Protein AF-A0A5A5REI0-F1 (afdb_monomer)

Radius of gyration: 15.06 Å; Cα contacts (8 Å, |Δi|>4): 175; chains: 1; bounding box: 38×16×43 Å

Mean predicted aligned error: 6.27 Å

Nearest PDB structures (foldseek):
  2ce6-assembly1_A  TM=5.595E-01  e=2.189E+00  Helix pomatia
  4q56-assembly1_A  TM=5.580E-01  e=3.009E+00  Cornu aspersum
  2ccv-assembly1_A  TM=5.425E-01  e=2.853E+00  Helix pomatia
  5x4a-assembly1_D  TM=3.559E-01  e=3.172E+00  Sclerophytum lochmodes
  2o26-assembly2_W  TM=3.124E-01  e=4.849E+00  Mus musculus

Structure (mmCIF, N/CA/C/O backbone):
data_AF-A0A5A5REI0-F1
#
_entry.id   AF-A0A5A5REI0-F1
#
loop_
_atom_site.group_PDB
_atom_site.id
_atom_site.type_symbol
_atom_site.label_atom_id
_atom_site.label_alt_id
_atom_site.label_comp_id
_atom_site.label_asym_id
_atom_site.label_entity_id
_atom_site.label_seq_id
_atom_site.pdbx_PDB_ins_code
_atom_site.Cartn_x
_atom_site.Cartn_y
_atom_site.Cartn_z
_atom_site.occupancy
_atom_site.B_iso_or_equiv
_atom_site.auth_seq_id
_atom_site.auth_comp_id
_atom_site.auth_asym_id
_atom_site.auth_atom_id
_atom_site.pdbx_PDB_model_num
ATOM 1 N N . MET A 1 1 ? 3.322 -6.621 -22.659 1.00 48.66 1 MET A N 1
ATOM 2 C CA . MET A 1 1 ? 4.063 -5.941 -21.575 1.00 48.66 1 MET A CA 1
ATOM 3 C C . MET A 1 1 ? 3.839 -6.732 -20.299 1.00 48.66 1 MET A C 1
ATOM 5 O O . MET A 1 1 ? 2.688 -6.925 -19.933 1.00 48.66 1 MET A O 1
ATOM 9 N N . LEU A 1 2 ? 4.898 -7.278 -19.698 1.00 63.09 2 LEU A N 1
ATOM 10 C CA . LEU A 1 2 ? 4.810 -8.109 -18.491 1.00 63.09 2 LEU A CA 1
ATOM 11 C C . LEU A 1 2 ? 4.931 -7.217 -17.250 1.00 63.09 2 LEU A C 1
ATOM 13 O O . LEU A 1 2 ? 6.033 -6.879 -16.836 1.00 63.09 2 LEU A O 1
ATOM 17 N N . GLY A 1 3 ? 3.797 -6.792 -16.697 1.00 72.12 3 GLY A N 1
ATOM 18 C CA . GLY A 1 3 ? 3.730 -6.202 -15.360 1.00 72.12 3 GLY A CA 1
ATOM 19 C C . GLY A 1 3 ? 3.511 -7.271 -14.283 1.00 72.12 3 GLY A C 1
ATOM 20 O O . GLY A 1 3 ? 3.066 -8.379 -14.584 1.00 72.12 3 GLY A O 1
ATOM 21 N N . LYS A 1 4 ? 3.807 -6.944 -13.024 1.00 84.25 4 LYS A N 1
ATOM 22 C CA . LYS A 1 4 ? 3.481 -7.759 -11.850 1.00 84.25 4 LYS A CA 1
ATOM 23 C C . LYS A 1 4 ? 2.197 -7.237 -11.212 1.00 84.25 4 LYS A C 1
ATOM 25 O O . LYS A 1 4 ? 2.050 -6.035 -11.018 1.00 84.25 4 LYS A O 1
ATOM 30 N N . ARG A 1 5 ? 1.291 -8.140 -10.852 1.00 91.19 5 ARG A N 1
ATOM 31 C CA . ARG A 1 5 ? 0.170 -7.862 -9.945 1.00 91.19 5 ARG A CA 1
ATOM 32 C C . ARG A 1 5 ? 0.389 -8.610 -8.639 1.00 91.19 5 ARG A C 1
ATOM 34 O O . ARG A 1 5 ? 1.079 -9.632 -8.641 1.00 91.19 5 ARG A O 1
ATOM 41 N N . GLY A 1 6 ? -0.172 -8.104 -7.553 1.00 91.12 6 GLY A N 1
ATOM 42 C CA . GLY A 1 6 ? -0.135 -8.796 -6.277 1.00 91.12 6 GLY A CA 1
ATOM 43 C C . GLY A 1 6 ? -1.144 -8.248 -5.285 1.00 91.12 6 GLY A C 1
ATOM 44 O O . GLY A 1 6 ? -1.606 -7.113 -5.407 1.00 91.12 6 GLY A 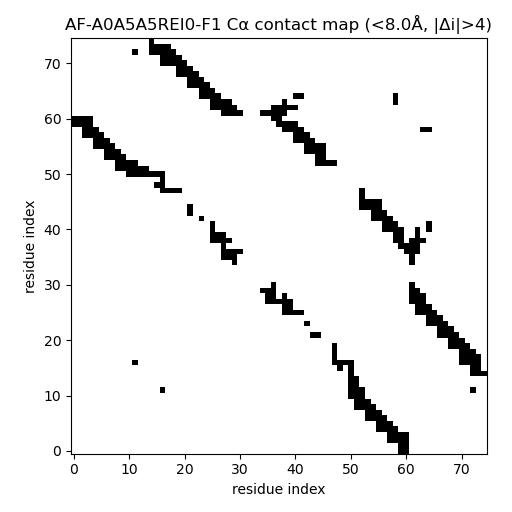O 1
ATOM 45 N N . ASP A 1 7 ? -1.451 -9.102 -4.317 1.00 91.31 7 ASP A N 1
ATOM 46 C CA . ASP A 1 7 ? -2.402 -8.854 -3.249 1.00 91.31 7 ASP A CA 1
ATOM 47 C C . ASP A 1 7 ? -1.721 -9.236 -1.933 1.00 91.31 7 ASP A C 1
ATOM 49 O O . ASP A 1 7 ? -1.503 -10.419 -1.660 1.00 91.31 7 ASP A O 1
ATOM 53 N N . ASP A 1 8 ? -1.365 -8.237 -1.132 1.00 90.31 8 ASP A N 1
ATOM 54 C CA . ASP A 1 8 ? -0.810 -8.451 0.202 1.00 90.31 8 ASP A CA 1
ATOM 55 C C . ASP A 1 8 ? -1.950 -8.359 1.222 1.00 90.31 8 ASP A C 1
ATOM 57 O O . ASP A 1 8 ? -2.769 -7.443 1.158 1.00 90.31 8 ASP A O 1
ATOM 61 N N . LYS A 1 9 ? -2.033 -9.308 2.161 1.00 88.50 9 LYS A N 1
ATOM 62 C CA . LYS A 1 9 ? -3.065 -9.325 3.209 1.00 88.50 9 LYS A CA 1
ATOM 63 C C . LYS A 1 9 ? -2.443 -9.146 4.584 1.00 88.50 9 LYS A C 1
ATOM 65 O O . LYS A 1 9 ? -1.508 -9.861 4.941 1.00 88.50 9 LYS A O 1
ATOM 70 N N . PHE A 1 10 ? -3.019 -8.240 5.362 1.00 87.12 10 PHE A N 1
ATOM 71 C CA . PHE A 1 10 ? -2.617 -7.923 6.724 1.00 87.12 10 PHE A CA 1
ATOM 72 C C . PHE A 1 10 ? -3.790 -8.228 7.663 1.00 87.12 10 PHE A C 1
ATOM 74 O O . PHE A 1 10 ? -4.751 -7.454 7.696 1.00 87.12 10 PHE A O 1
ATOM 81 N N . PRO A 1 11 ? -3.754 -9.368 8.377 1.00 81.81 11 PRO A N 1
ATOM 82 C CA . PRO A 1 11 ? -4.860 -9.765 9.233 1.00 81.81 11 PRO A CA 1
ATOM 83 C C . PRO A 1 11 ? -4.950 -8.880 10.480 1.00 81.81 11 PRO A C 1
ATOM 85 O O . PRO A 1 11 ? -3.928 -8.607 11.112 1.00 81.81 11 PRO A O 1
ATOM 88 N N . CYS A 1 12 ? -6.162 -8.471 10.865 1.00 76.44 12 CYS A N 1
ATOM 89 C CA . CYS A 1 12 ? -6.397 -7.595 12.025 1.00 76.44 12 CYS A CA 1
ATOM 90 C C . CYS A 1 12 ? -7.198 -8.286 13.142 1.00 76.44 12 CYS A C 1
ATOM 92 O O . CYS A 1 12 ? -8.060 -7.681 13.773 1.00 76.44 12 CYS A O 1
ATOM 94 N N . THR A 1 13 ? -6.909 -9.574 13.380 1.00 75.75 13 THR A N 1
A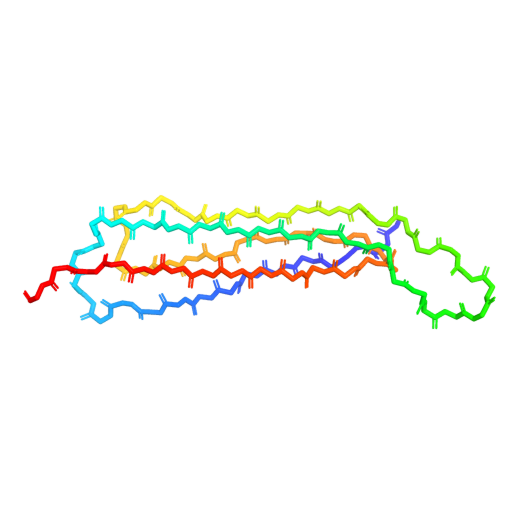TOM 95 C CA . THR A 1 13 ? -7.385 -10.404 14.515 1.00 75.75 13 THR A CA 1
ATOM 96 C C . THR A 1 13 ? -8.892 -10.347 14.825 1.00 75.75 13 THR A C 1
ATOM 98 O O . THR A 1 13 ? -9.302 -10.716 15.921 1.00 75.75 13 THR A O 1
ATOM 101 N N . GLY A 1 14 ? -9.729 -9.924 13.872 1.00 72.94 14 GLY A N 1
ATOM 102 C CA . GLY A 1 14 ? -11.173 -9.748 14.061 1.00 72.94 14 GLY A CA 1
ATOM 103 C C . GLY A 1 14 ? -1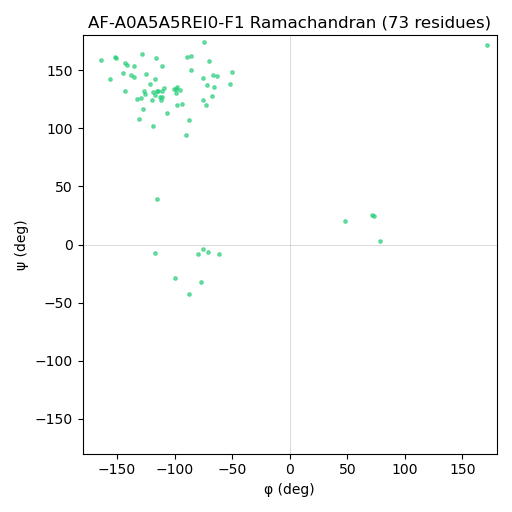1.584 -8.468 14.802 1.00 72.94 14 GLY A C 1
ATOM 104 O O . GLY A 1 14 ? -12.775 -8.277 15.033 1.00 72.94 14 GLY A O 1
ATOM 105 N N . ALA A 1 15 ? -10.639 -7.594 15.156 1.00 81.25 15 ALA A N 1
ATOM 106 C CA . ALA A 1 15 ? -10.939 -6.296 15.745 1.00 81.25 15 ALA A CA 1
ATOM 107 C C . ALA A 1 15 ? -11.452 -5.330 14.667 1.00 81.25 15 ALA A C 1
ATOM 109 O O . ALA A 1 15 ? -10.995 -5.352 13.520 1.00 81.25 15 ALA A O 1
ATOM 110 N N . ARG A 1 16 ? -12.417 -4.472 15.020 1.00 83.69 16 ARG A N 1
ATOM 111 C CA . ARG A 1 16 ? -12.985 -3.515 14.065 1.00 83.69 16 ARG A CA 1
ATOM 112 C C . ARG A 1 16 ? -11.931 -2.481 13.683 1.00 83.69 16 ARG A C 1
ATOM 114 O O . ARG A 1 16 ? -11.351 -1.830 14.548 1.00 83.69 16 ARG A O 1
ATOM 121 N N . ILE A 1 17 ? -11.717 -2.300 12.385 1.00 86.88 17 ILE A N 1
ATOM 122 C CA . ILE A 1 17 ? -10.807 -1.282 11.862 1.00 86.88 17 ILE A CA 1
ATOM 123 C C . ILE A 1 17 ? -11.477 0.086 11.990 1.00 86.88 17 ILE A C 1
ATOM 125 O O . ILE A 1 17 ? -12.571 0.308 11.478 1.00 86.88 17 ILE A O 1
ATOM 129 N N . THR A 1 18 ? -10.811 1.019 12.663 1.00 88.19 18 THR A N 1
ATOM 130 C CA . THR A 1 18 ? -11.317 2.388 12.859 1.00 88.19 18 THR A CA 1
ATOM 131 C C . THR A 1 18 ? -10.686 3.375 11.892 1.00 88.19 18 THR A C 1
ATOM 133 O O . THR A 1 18 ? -11.295 4.385 11.537 1.00 88.19 18 THR A O 1
ATOM 136 N N . ARG A 1 19 ? -9.453 3.098 11.457 1.00 89.06 19 ARG A N 1
ATOM 137 C CA . ARG A 1 19 ? -8.710 3.963 10.547 1.00 89.06 19 ARG A CA 1
ATOM 138 C C . ARG A 1 19 ? -7.660 3.179 9.778 1.00 89.06 19 ARG A C 1
ATOM 140 O O . ARG A 1 19 ? -6.965 2.332 10.337 1.00 89.06 19 ARG A O 1
ATOM 147 N N . VAL A 1 20 ? -7.489 3.553 8.515 1.00 90.00 20 VAL A N 1
ATOM 148 C CA . VAL A 1 20 ? -6.381 3.108 7.670 1.00 90.00 20 VAL A CA 1
ATOM 149 C C . VAL A 1 20 ? -5.677 4.334 7.107 1.00 90.00 20 VAL A C 1
ATOM 151 O O . VAL A 1 20 ? -6.311 5.230 6.553 1.00 90.00 20 VAL A O 1
ATOM 154 N N . GLU A 1 21 ? -4.356 4.382 7.253 1.00 93.44 21 GLU A N 1
ATOM 155 C CA . GLU A 1 21 ? -3.507 5.304 6.502 1.00 93.44 21 GLU A CA 1
ATOM 156 C C . GLU A 1 21 ? -2.640 4.502 5.543 1.00 93.44 21 GLU A C 1
ATOM 158 O O . GLU A 1 21 ? -1.918 3.583 5.942 1.00 93.44 21 GLU A O 1
ATOM 163 N N . PHE A 1 22 ? -2.691 4.891 4.273 1.00 94.56 22 PHE A N 1
ATOM 164 C CA . PHE A 1 22 ? -1.938 4.244 3.218 1.00 94.56 22 PHE A CA 1
ATOM 165 C C . PHE A 1 22 ? -1.128 5.275 2.439 1.00 94.56 22 PHE A C 1
ATOM 167 O O . PHE A 1 22 ? -1.678 6.170 1.796 1.00 94.56 22 PHE A O 1
ATOM 174 N N . HIS A 1 23 ? 0.194 5.140 2.497 1.00 95.25 23 HIS A N 1
ATOM 175 C CA . HIS A 1 23 ? 1.117 5.958 1.723 1.00 95.25 23 HIS A CA 1
ATOM 176 C C . HIS A 1 23 ? 1.895 5.072 0.758 1.00 95.25 23 HIS A C 1
ATOM 178 O O . HIS A 1 23 ? 2.492 4.080 1.174 1.00 95.25 23 HIS A O 1
ATOM 184 N N . LYS A 1 24 ? 1.911 5.441 -0.523 1.00 94.38 24 LYS A N 1
ATOM 185 C CA . LYS A 1 24 ? 2.595 4.703 -1.588 1.00 94.38 24 LYS A CA 1
ATOM 186 C C . LYS A 1 24 ? 3.562 5.604 -2.341 1.00 94.38 24 LYS A C 1
ATOM 188 O O . LYS A 1 24 ? 3.278 6.775 -2.579 1.00 94.38 24 LYS A O 1
ATOM 193 N N . GLU A 1 25 ? 4.656 5.005 -2.783 1.00 94.81 25 GLU A N 1
ATOM 194 C CA . GLU A 1 25 ? 5.641 5.605 -3.669 1.00 94.81 25 GLU A CA 1
ATOM 195 C C . GLU A 1 25 ? 5.956 4.616 -4.794 1.00 94.81 25 GLU A C 1
ATOM 197 O O . GLU A 1 25 ? 6.345 3.466 -4.557 1.00 94.81 25 GLU A O 1
ATOM 202 N N . VAL A 1 26 ? 5.793 5.077 -6.031 1.00 92.06 26 VAL A N 1
ATOM 203 C CA . VAL A 1 26 ? 6.126 4.320 -7.236 1.00 92.06 26 VAL A CA 1
ATOM 204 C C . VAL A 1 26 ? 7.323 4.989 -7.888 1.00 92.06 26 VAL A C 1
ATOM 206 O O . VAL A 1 26 ? 7.313 6.190 -8.147 1.00 92.06 26 VAL A O 1
ATOM 209 N N . SER A 1 27 ? 8.369 4.211 -8.149 1.00 90.25 27 SER A N 1
ATOM 210 C CA . SER A 1 27 ? 9.599 4.712 -8.756 1.00 90.25 27 SER A CA 1
ATOM 211 C C . SER A 1 27 ? 10.094 3.795 -9.865 1.00 90.25 27 SER A C 1
ATOM 213 O O . SER A 1 27 ? 9.842 2.587 -9.889 1.00 90.25 27 SER A O 1
ATOM 215 N N . LYS A 1 28 ? 10.827 4.388 -10.808 1.00 87.38 28 LYS A N 1
ATOM 216 C CA . LYS A 1 28 ? 11.571 3.644 -11.825 1.00 87.38 28 LYS A CA 1
ATOM 217 C C . LYS A 1 28 ? 12.677 2.841 -11.148 1.00 87.38 28 LYS A C 1
ATOM 219 O O . LYS A 1 28 ? 13.397 3.362 -10.299 1.00 87.38 28 LYS A O 1
ATOM 224 N N . HIS A 1 29 ? 12.836 1.589 -11.552 1.00 84.12 29 HIS A N 1
ATOM 225 C CA . HIS A 1 29 ? 13.916 0.732 -11.094 1.00 84.12 29 HIS A CA 1
ATOM 226 C C . HIS A 1 29 ? 14.626 0.105 -12.286 1.00 84.12 29 HIS A C 1
ATOM 228 O O . HIS A 1 29 ? 14.005 -0.514 -13.150 1.00 84.12 29 HIS A O 1
ATOM 234 N N . ARG A 1 30 ? 15.944 0.282 -12.330 1.00 75.88 30 ARG A N 1
ATOM 235 C CA . ARG A 1 30 ? 16.779 -0.271 -13.388 1.00 75.88 30 ARG A CA 1
ATOM 236 C C . ARG A 1 30 ? 16.898 -1.780 -13.207 1.00 75.88 30 ARG A C 1
ATOM 238 O O . ARG A 1 30 ? 17.386 -2.218 -12.171 1.00 75.88 30 ARG A O 1
ATOM 245 N N . ILE A 1 31 ? 16.465 -2.554 -14.202 1.00 70.06 31 ILE A N 1
ATOM 246 C CA . ILE A 1 31 ? 16.656 -4.015 -14.209 1.00 70.06 31 ILE A CA 1
ATOM 247 C C . ILE A 1 31 ? 18.011 -4.352 -14.832 1.00 70.06 31 ILE A C 1
ATOM 249 O O . ILE A 1 31 ? 18.749 -5.174 -14.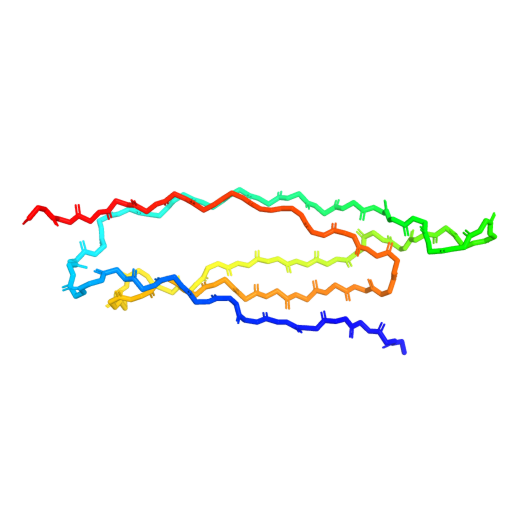295 1.00 70.06 31 ILE A O 1
ATOM 253 N N . THR A 1 32 ? 18.365 -3.682 -15.931 1.00 74.94 32 THR A N 1
ATOM 254 C CA . THR A 1 32 ? 19.662 -3.834 -16.600 1.00 74.94 32 THR A CA 1
ATOM 255 C C . THR A 1 32 ? 20.332 -2.473 -16.815 1.00 74.94 32 THR A C 1
ATOM 257 O O . THR A 1 32 ? 19.662 -1.443 -16.753 1.00 74.94 32 THR A O 1
ATOM 260 N N . PRO A 1 33 ? 21.645 -2.420 -17.105 1.00 74.06 33 PRO A N 1
ATOM 261 C CA . PRO A 1 33 ? 22.350 -1.169 -17.393 1.00 74.06 33 PRO A CA 1
ATOM 262 C C . PRO A 1 33 ? 21.853 -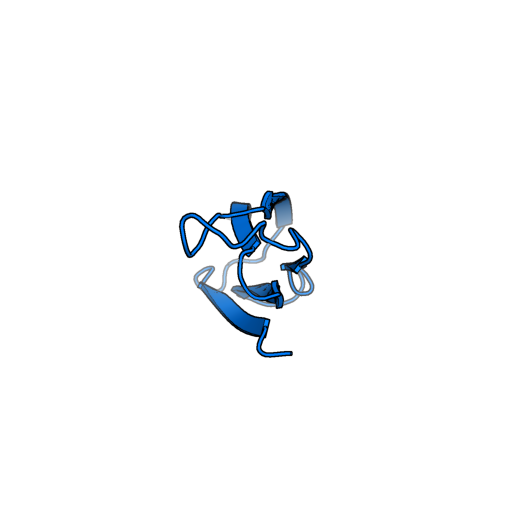0.402 -18.628 1.00 74.06 33 PRO A C 1
ATOM 264 O O . PRO A 1 33 ? 22.312 0.716 -18.843 1.00 74.06 33 PRO A O 1
ATOM 267 N N . PHE A 1 34 ? 20.960 -0.979 -19.437 1.00 73.44 34 PHE A N 1
ATOM 268 C CA . PHE A 1 34 ? 20.452 -0.379 -20.675 1.00 73.44 34 PHE A CA 1
ATOM 269 C C . PHE A 1 34 ? 18.941 -0.116 -20.641 1.00 73.44 34 PHE A C 1
ATOM 271 O O . PHE A 1 34 ? 18.430 0.559 -21.528 1.00 73.44 34 PHE A O 1
ATOM 278 N N . ASP A 1 35 ? 18.244 -0.587 -19.602 1.00 68.56 35 ASP A N 1
ATOM 279 C CA . ASP A 1 35 ? 16.805 -0.389 -19.456 1.00 68.56 35 ASP A CA 1
ATOM 280 C C . ASP A 1 35 ? 16.514 0.785 -18.523 1.00 68.56 35 ASP A C 1
ATOM 282 O O . ASP A 1 35 ? 16.845 0.753 -17.334 1.00 68.56 35 ASP A O 1
ATOM 286 N N . ASP A 1 36 ? 15.826 1.801 -19.035 1.00 65.44 36 ASP A N 1
ATOM 287 C CA . ASP A 1 36 ? 15.200 2.813 -18.195 1.00 65.44 36 ASP A CA 1
ATOM 288 C C . ASP A 1 36 ? 13.803 2.318 -17.820 1.00 65.44 36 ASP A C 1
ATOM 290 O O . ASP A 1 36 ? 12.893 2.264 -18.648 1.00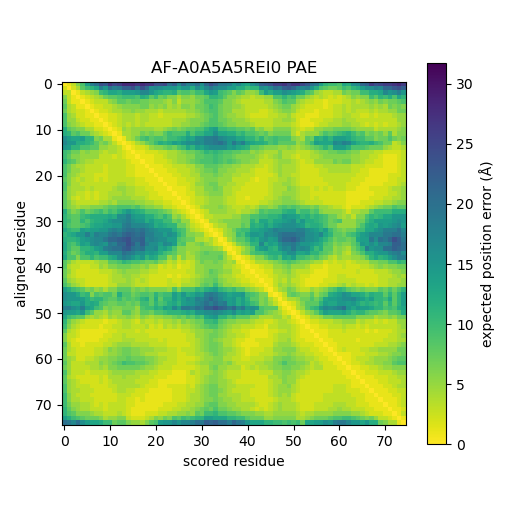 65.44 36 ASP A O 1
ATOM 294 N N . GLY A 1 37 ? 13.634 1.916 -16.558 1.00 69.56 37 GLY A N 1
ATOM 295 C CA . GLY A 1 37 ? 12.345 1.470 -16.036 1.00 69.56 37 GLY A CA 1
ATOM 296 C C . GLY A 1 37 ? 11.213 2.463 -16.340 1.00 69.56 37 GLY A C 1
ATOM 297 O O . GLY A 1 37 ? 11.421 3.678 -16.404 1.00 69.56 37 GLY A O 1
ATOM 298 N N . ILE A 1 38 ? 9.991 1.958 -16.522 1.00 73.81 38 ILE A N 1
ATOM 299 C CA . ILE A 1 38 ? 8.841 2.784 -16.933 1.00 73.81 38 ILE A CA 1
ATOM 300 C C . ILE A 1 38 ? 8.300 3.594 -15.743 1.00 73.81 38 ILE A C 1
ATOM 302 O O . ILE A 1 38 ? 7.874 4.737 -15.919 1.00 73.81 38 ILE A O 1
ATOM 306 N N . GLY A 1 39 ? 8.396 3.049 -14.523 1.00 78.12 39 GLY A N 1
ATOM 307 C CA . GLY A 1 39 ? 8.005 3.740 -13.289 1.00 78.12 39 GLY A CA 1
ATOM 308 C C . GLY A 1 39 ? 6.497 3.894 -13.141 1.00 78.12 39 GLY A C 1
ATOM 309 O O . GLY A 1 39 ? 6.043 4.838 -12.503 1.00 78.12 39 GLY A O 1
ATOM 310 N N . ARG A 1 40 ? 5.729 3.010 -13.782 1.00 86.44 40 ARG A N 1
ATOM 311 C CA . ARG A 1 40 ? 4.269 3.026 -13.782 1.00 86.44 40 ARG A CA 1
ATOM 312 C C . ARG A 1 40 ? 3.741 1.870 -12.956 1.00 86.44 40 ARG A C 1
ATOM 314 O O . ARG A 1 40 ? 4.203 0.735 -13.066 1.00 86.44 40 ARG A O 1
ATOM 321 N N . GLY A 1 41 ? 2.764 2.187 -12.132 1.00 89.75 41 GLY A N 1
ATOM 322 C CA . GLY A 1 41 ? 2.127 1.249 -11.239 1.00 89.75 41 GLY A CA 1
ATOM 323 C C . GLY A 1 41 ? 1.211 1.979 -10.288 1.00 89.75 41 GLY A C 1
ATOM 324 O O . GLY A 1 41 ? 1.215 3.211 -10.229 1.00 89.75 41 GLY A O 1
ATOM 325 N N . ASP A 1 42 ? 0.442 1.205 -9.545 1.00 92.19 42 ASP A N 1
ATOM 326 C CA . ASP A 1 42 ? -0.424 1.737 -8.517 1.00 92.19 42 ASP A CA 1
ATOM 327 C C . ASP A 1 42 ? -0.644 0.723 -7.397 1.00 92.19 42 ASP A C 1
ATOM 329 O O . ASP A 1 42 ? -0.421 -0.478 -7.569 1.00 92.19 42 ASP A O 1
ATOM 333 N N . ALA A 1 43 ? -1.090 1.225 -6.251 1.00 93.25 43 ALA A N 1
ATOM 334 C CA . ALA A 1 43 ? -1.513 0.413 -5.125 1.00 93.25 43 ALA A CA 1
ATOM 335 C C . ALA A 1 43 ? -2.679 1.073 -4.386 1.00 93.25 43 ALA A C 1
ATOM 337 O O . ALA A 1 43 ? -2.750 2.300 -4.299 1.00 93.25 43 ALA A O 1
ATOM 338 N N . HIS A 1 44 ? -3.580 0.289 -3.817 1.00 92.81 44 HIS A N 1
ATOM 339 C CA . HIS A 1 44 ? -4.646 0.798 -2.959 1.00 92.81 44 HIS A CA 1
ATOM 340 C C . HIS A 1 44 ? -5.045 -0.250 -1.925 1.00 92.81 44 HIS A C 1
ATOM 342 O O . HIS A 1 44 ? -4.767 -1.438 -2.089 1.00 92.81 44 HIS A O 1
ATOM 348 N N . THR A 1 45 ? -5.696 0.197 -0.857 1.00 91.38 45 THR A N 1
ATOM 349 C CA . THR A 1 45 ? -6.289 -0.702 0.131 1.00 91.38 45 THR A CA 1
ATOM 350 C C . THR A 1 45 ? -7.698 -1.128 -0.290 1.00 91.38 45 THR A C 1
ATOM 352 O O . THR A 1 45 ? -8.304 -0.513 -1.173 1.00 91.38 45 THR A O 1
ATOM 355 N N . ASN A 1 46 ? -8.203 -2.203 0.306 1.00 83.25 46 ASN A N 1
ATOM 356 C CA . ASN A 1 46 ? -9.618 -2.579 0.296 1.00 83.25 46 ASN A CA 1
ATOM 357 C C . ASN A 1 46 ? -10.455 -1.687 1.243 1.00 83.25 46 ASN A C 1
ATOM 359 O O . ASN A 1 46 ? -9.908 -0.849 1.965 1.00 83.25 46 ASN A O 1
ATOM 363 N N . ASP A 1 47 ? -11.780 -1.868 1.219 1.00 68.00 47 ASP A N 1
ATOM 364 C CA . ASP A 1 47 ? -12.713 -1.182 2.121 1.00 68.00 47 ASP A CA 1
ATOM 365 C C . ASP A 1 47 ? -12.485 -1.556 3.592 1.00 68.00 47 ASP A C 1
ATOM 367 O O . ASP A 1 47 ? -12.182 -2.702 3.929 1.00 68.00 47 ASP A O 1
ATOM 371 N N . THR A 1 48 ? -12.686 -0.579 4.478 1.00 65.69 48 THR A N 1
ATOM 372 C CA . THR A 1 48 ? -12.420 -0.671 5.925 1.00 65.69 48 THR A CA 1
ATOM 373 C C . THR A 1 48 ? -13.451 -1.487 6.709 1.00 65.69 48 THR A C 1
ATOM 375 O O . THR A 1 48 ? -13.298 -1.659 7.913 1.00 65.69 48 THR A O 1
ATOM 378 N N . GLU A 1 49 ? -14.512 -1.971 6.059 1.00 66.12 49 GLU A N 1
ATOM 379 C CA . GLU A 1 49 ? -15.556 -2.795 6.692 1.00 66.12 49 GLU A CA 1
ATOM 380 C C . GLU A 1 49 ? -15.144 -4.268 6.852 1.00 66.12 49 GLU A C 1
ATOM 382 O O . GLU A 1 49 ? -15.840 -5.050 7.501 1.00 66.12 49 GLU A O 1
ATOM 387 N N . LEU A 1 50 ? -14.012 -4.661 6.263 1.00 67.12 50 LEU A N 1
ATOM 388 C CA . LEU A 1 50 ? -13.474 -6.013 6.355 1.00 67.12 50 LEU A CA 1
ATOM 389 C C . LEU A 1 50 ? -12.605 -6.188 7.615 1.00 67.12 50 LEU A C 1
ATOM 391 O O . LEU A 1 50 ? -11.949 -5.244 8.046 1.00 67.12 50 LEU A O 1
ATOM 395 N N . PRO A 1 51 ? -12.535 -7.407 8.184 1.00 70.56 51 PRO A N 1
ATOM 396 C CA . PRO A 1 51 ? -11.691 -7.702 9.348 1.00 70.56 51 PRO A CA 1
ATOM 397 C C . PRO A 1 51 ? -10.186 -7.710 9.034 1.00 70.56 51 PRO A C 1
ATOM 399 O O . PRO A 1 51 ? -9.378 -7.832 9.950 1.00 70.56 51 PRO A O 1
ATOM 402 N N . ASP A 1 52 ? -9.811 -7.593 7.757 1.00 82.19 52 ASP A N 1
ATOM 403 C CA . ASP A 1 52 ? -8.432 -7.617 7.277 1.00 82.19 52 ASP A CA 1
ATOM 404 C C . ASP A 1 52 ? -8.205 -6.496 6.257 1.00 82.19 52 ASP A C 1
ATOM 406 O O . ASP A 1 52 ? -9.061 -6.230 5.402 1.00 82.19 52 ASP A O 1
ATOM 410 N N . VAL A 1 53 ? -7.007 -5.906 6.273 1.00 88.12 53 VAL A N 1
ATOM 411 C CA . VAL A 1 53 ? -6.593 -4.945 5.244 1.00 88.12 53 VAL A CA 1
ATOM 412 C C . VAL A 1 53 ? -5.836 -5.664 4.134 1.00 88.12 53 VAL A C 1
ATOM 414 O O . VAL A 1 53 ? -4.800 -6.290 4.358 1.00 88.12 53 VAL A O 1
ATOM 417 N N . GLY A 1 54 ? -6.348 -5.560 2.916 1.00 90.25 54 GLY A N 1
ATOM 418 C CA . GLY A 1 54 ? -5.698 -5.980 1.683 1.00 90.25 54 GLY A CA 1
ATOM 419 C C . GLY A 1 54 ? -5.061 -4.787 0.981 1.00 90.25 54 GLY A C 1
ATOM 420 O O . GLY A 1 54 ? -5.703 -3.752 0.834 1.00 90.25 54 GLY A O 1
ATOM 421 N N . VAL A 1 55 ? -3.818 -4.930 0.526 1.00 92.25 55 VAL A N 1
ATOM 422 C CA . VAL A 1 55 ? -3.158 -3.991 -0.388 1.00 92.25 55 VAL A CA 1
ATOM 423 C C . VAL A 1 55 ? -3.092 -4.642 -1.762 1.00 92.25 55 VAL A C 1
ATOM 425 O O . VAL A 1 55 ? -2.374 -5.620 -1.968 1.00 92.25 55 VAL A O 1
ATOM 428 N N . HIS A 1 56 ? -3.833 -4.073 -2.704 1.00 93.25 56 HIS A N 1
ATOM 429 C CA . HIS A 1 56 ? -3.892 -4.513 -4.091 1.00 93.25 56 HIS A CA 1
ATOM 430 C C . HIS A 1 56 ? -2.976 -3.632 -4.928 1.00 93.25 56 HIS A C 1
ATOM 432 O O . HIS A 1 56 ? -3.051 -2.404 -4.834 1.00 93.25 56 HIS A O 1
ATOM 438 N N . TYR A 1 57 ? -2.109 -4.229 -5.746 1.00 93.06 57 TYR A N 1
ATOM 439 C CA . TYR A 1 57 ? -1.174 -3.464 -6.564 1.00 93.06 57 TYR A CA 1
ATOM 440 C C . TYR A 1 57 ? -0.922 -4.053 -7.947 1.00 93.06 57 TYR A C 1
ATOM 442 O O . TYR A 1 57 ? -1.036 -5.256 -8.201 1.00 93.06 57 TYR A O 1
ATOM 450 N N . TRP A 1 58 ? -0.498 -3.171 -8.848 1.00 93.44 58 TRP A N 1
ATOM 451 C CA . TRP A 1 58 ? 0.052 -3.529 -10.146 1.00 93.44 58 TRP A CA 1
ATOM 452 C C . TRP A 1 58 ? 1.273 -2.662 -10.463 1.00 93.44 58 TRP A C 1
ATOM 454 O O . TRP A 1 58 ? 1.347 -1.498 -10.076 1.00 93.44 58 TRP A O 1
ATOM 464 N N . LEU A 1 59 ? 2.252 -3.239 -11.155 1.00 91.00 59 LEU A N 1
ATOM 465 C CA . LEU A 1 59 ? 3.522 -2.600 -11.492 1.00 91.00 59 LEU A CA 1
ATOM 466 C C . LEU A 1 59 ? 3.958 -3.027 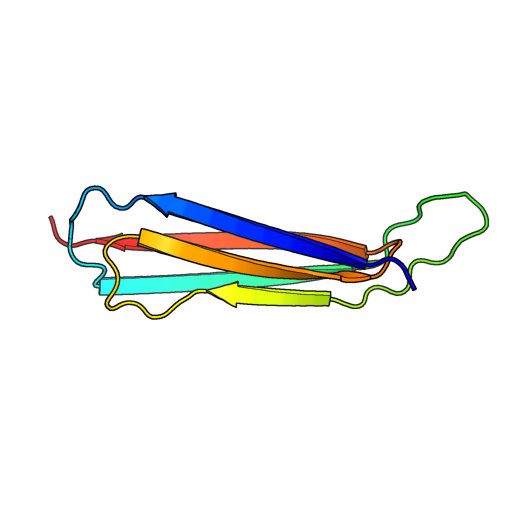-12.888 1.00 91.00 59 LEU A C 1
ATOM 468 O O . LEU A 1 59 ? 3.994 -4.222 -13.169 1.00 91.00 59 LEU A O 1
ATOM 472 N N . ASP A 1 60 ? 4.355 -2.091 -13.743 1.00 88.19 60 ASP A N 1
ATOM 473 C CA . ASP A 1 60 ? 5.021 -2.428 -15.003 1.00 88.19 60 ASP A CA 1
ATOM 474 C C . ASP A 1 60 ? 6.440 -2.968 -14.747 1.00 88.19 60 ASP A C 1
ATOM 476 O O . ASP A 1 60 ? 7.057 -2.682 -13.715 1.00 88.19 60 ASP A O 1
ATOM 480 N N . ALA A 1 61 ? 6.997 -3.718 -15.704 1.00 84.25 61 ALA A N 1
ATOM 481 C CA . ALA A 1 61 ? 8.402 -4.125 -15.657 1.00 84.25 61 ALA A CA 1
ATOM 482 C C . ALA A 1 61 ? 9.329 -2.914 -15.435 1.00 84.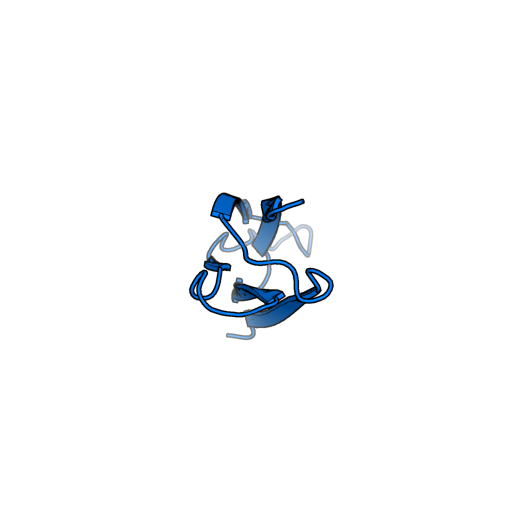25 61 ALA A C 1
ATOM 484 O O . ALA A 1 61 ? 9.148 -1.842 -16.018 1.00 84.25 61 ALA A O 1
ATOM 485 N N . GLY A 1 62 ? 10.333 -3.086 -14.576 1.00 85.75 62 GLY A N 1
ATOM 486 C CA . GLY A 1 62 ? 11.270 -2.017 -14.220 1.00 85.75 62 GLY A CA 1
ATOM 487 C C . GLY A 1 62 ? 10.661 -0.954 -13.308 1.00 85.75 62 GLY A C 1
ATOM 488 O O . GLY A 1 62 ? 11.108 0.191 -13.297 1.00 85.75 62 GLY A O 1
ATOM 489 N N . THR A 1 63 ? 9.628 -1.310 -12.546 1.00 87.75 63 THR A N 1
ATOM 490 C CA . THR A 1 63 ? 9.013 -0.434 -11.547 1.00 87.75 63 THR A CA 1
ATOM 491 C C . THR A 1 63 ? 9.178 -1.025 -10.155 1.00 87.75 63 THR A C 1
ATOM 493 O O . THR A 1 63 ? 9.084 -2.237 -9.959 1.00 87.75 63 THR A O 1
ATOM 496 N N . ARG A 1 64 ? 9.415 -0.157 -9.170 1.00 89.25 64 ARG A N 1
ATOM 497 C CA . ARG A 1 64 ? 9.433 -0.501 -7.751 1.00 89.25 64 ARG A CA 1
ATOM 498 C C . ARG A 1 64 ? 8.291 0.209 -7.035 1.00 89.25 64 ARG A C 1
ATOM 500 O O . ARG A 1 64 ? 8.134 1.420 -7.169 1.00 89.25 64 ARG A O 1
ATOM 507 N N . LEU A 1 65 ? 7.556 -0.553 -6.231 1.00 91.56 65 LEU A N 1
ATOM 508 C CA . LEU A 1 65 ? 6.599 -0.043 -5.256 1.00 91.56 65 LEU A CA 1
ATOM 509 C C . LEU A 1 65 ? 7.228 -0.073 -3.866 1.00 91.56 65 LEU A C 1
ATOM 511 O O . LEU A 1 65 ? 7.818 -1.079 -3.465 1.00 91.56 65 LEU A O 1
ATOM 515 N N . LYS A 1 66 ? 7.078 1.020 -3.129 1.00 93.75 66 LYS A N 1
ATOM 516 C CA . LYS A 1 66 ? 7.202 1.045 -1.673 1.00 93.75 66 LYS A CA 1
ATOM 517 C C . LYS A 1 66 ? 5.888 1.563 -1.117 1.00 93.75 66 LYS A C 1
ATOM 519 O O . LYS A 1 66 ? 5.334 2.517 -1.656 1.00 93.75 66 LYS A O 1
ATOM 524 N N . TYR A 1 67 ? 5.401 0.962 -0.044 1.00 93.62 67 TYR A N 1
ATOM 525 C CA . TYR A 1 67 ? 4.243 1.488 0.657 1.00 93.62 67 TYR A CA 1
ATOM 526 C C . TYR A 1 67 ? 4.398 1.328 2.167 1.00 93.62 67 TYR A C 1
ATOM 528 O O . TYR A 1 67 ? 5.133 0.464 2.644 1.00 93.62 67 TYR A O 1
ATOM 536 N N . ILE A 1 68 ? 3.712 2.198 2.901 1.00 94.31 68 ILE A N 1
ATOM 537 C CA . ILE A 1 68 ? 3.553 2.146 4.350 1.00 94.31 68 ILE A CA 1
ATOM 538 C C . ILE A 1 68 ? 2.059 2.024 4.617 1.00 94.31 68 ILE A C 1
ATOM 540 O O . ILE A 1 68 ? 1.274 2.865 4.172 1.00 94.31 68 ILE A O 1
ATOM 544 N N . LEU A 1 69 ? 1.694 0.980 5.354 1.00 93.25 69 LEU A N 1
ATOM 545 C CA . LEU A 1 69 ? 0.341 0.740 5.827 1.00 93.25 69 LEU A CA 1
ATOM 546 C C . LEU A 1 69 ? 0.313 0.912 7.347 1.00 93.25 69 LEU A C 1
ATOM 548 O O . LEU A 1 69 ? 1.072 0.250 8.055 1.00 93.25 69 LEU A O 1
ATOM 552 N N . LYS A 1 70 ? -0.554 1.795 7.844 1.00 92.06 70 LYS A N 1
ATOM 553 C CA . LYS A 1 70 ? -0.862 1.915 9.274 1.00 92.06 70 LYS A CA 1
ATOM 554 C C . LYS A 1 70 ? -2.339 1.627 9.488 1.00 92.06 70 LYS A C 1
ATOM 556 O O . LYS A 1 70 ? -3.184 2.190 8.790 1.00 92.06 70 LYS A O 1
ATOM 561 N N . VAL A 1 71 ? -2.629 0.768 10.457 1.00 89.31 71 VAL A N 1
ATOM 562 C CA . VAL A 1 71 ? -3.984 0.321 10.782 1.00 89.31 71 VAL A CA 1
ATOM 563 C C . VAL A 1 71 ? -4.226 0.559 12.263 1.00 89.31 71 VAL A C 1
ATOM 565 O O . VAL A 1 71 ? -3.386 0.205 13.090 1.00 89.31 71 VAL A O 1
ATOM 568 N N . TRP A 1 72 ? -5.365 1.165 12.580 1.00 89.56 72 TRP A N 1
ATOM 569 C CA . TRP A 1 72 ? -5.869 1.295 13.940 1.00 89.56 72 TRP A CA 1
ATOM 570 C C . TRP A 1 72 ? -7.100 0.413 14.071 1.00 89.56 72 TRP A C 1
ATOM 572 O O . TRP A 1 72 ? -7.995 0.454 13.221 1.00 89.56 72 TRP A O 1
ATOM 582 N N . VAL A 1 73 ? -7.130 -0.373 15.137 1.00 87.25 73 VAL A N 1
ATOM 583 C CA . VAL A 1 73 ? -8.246 -1.244 15.491 1.00 87.25 73 VAL A CA 1
ATOM 584 C C . VAL A 1 73 ? -8.842 -0.786 16.815 1.00 87.25 73 VAL A C 1
ATOM 586 O O . VAL A 1 73 ? -8.207 -0.026 17.546 1.00 87.25 73 VAL A O 1
ATOM 589 N N . GLU A 1 74 ? -10.074 -1.189 17.091 1.00 84.62 74 GLU A N 1
ATOM 590 C CA . GLU A 1 74 ? -10.625 -1.086 18.443 1.00 84.62 74 GLU A CA 1
ATOM 591 C C . GLU A 1 74 ? -9.883 -2.022 19.403 1.00 84.62 74 GLU A C 1
ATOM 593 O O . GLU A 1 74 ? -9.436 -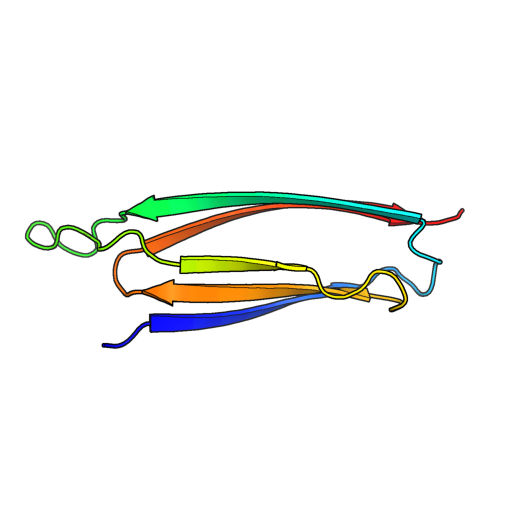3.094 18.986 1.00 84.62 74 GLU A O 1
ATOM 598 N N . ASP A 1 75 ? -9.746 -1.577 20.656 1.00 73.50 75 ASP A N 1
ATOM 599 C CA . ASP A 1 75 ? -9.185 -2.363 21.765 1.00 73.50 75 ASP A CA 1
ATOM 600 C C . ASP A 1 75 ? -10.075 -3.563 22.138 1.00 73.50 75 ASP A C 1
ATOM 602 O O . ASP A 1 75 ? -11.323 -3.428 22.091 1.00 73.50 75 ASP A O 1
#

Foldseek 3Di:
DDKDKDKDKAAQPQFQWPDKDKDKDKQFADPDPPDTRPSDKDWDWDDRRDRMIMITMMGDPRMDMDMDMDIDGDD

Sequence (75 aa):
MLGKRGDDKFPCTGARITRVEFHKEVSKHRITPFDDGIGRGDAHTNDTELPDVGVHYWLDAGTRLKYILKVWVED

Secondary structure (DSSP, 8-state):
---EEEEEEEE-TTPPEEEEEEEEEEEE--SSTT------EEEEE--TTSSEEEEEEEE-TTEEEEEEEEEEE--

pLDDT: mean 83.89, std 9.95, range [48.66, 95.25]

Solvent-accessible surface area (backbone atoms only — not comparable to full-atom values): 4459 Å² total; per-residue (Å²): 134,74,53,53,72,50,74,49,77,47,80,43,90,73,33,58,53,77,47,77,50,79,50,76,47,68,37,60,31,68,80,48,102,85,46,80,31,73,34,44,62,53,72,46,70,60,69,65,89,44,51,44,52,35,41,43,37,41,29,37,56,32,37,41,80,49,73,50,81,48,79,42,59,56,135

Organism: NCBI:txid2303981